Protein AF-A0A226N6H6-F1 (afdb_monomer_lite)

Organism: Callipepla squamata (NCBI:txid9009)

InterPro domains:
  IPR002123 Phospholipid/glycerol acyltransferase [PF01553] (9-129)
  IPR002123 Phospholipid/glycerol acyltransferase [SM00563] (1-109)

Structure (mmCIF, N/CA/C/O backbone):
data_AF-A0A226N6H6-F1
#
_entry.id   AF-A0A226N6H6-F1
#
loop_
_atom_site.group_PDB
_atom_site.id
_atom_site.type_symbol
_atom_site.label_atom_id
_atom_site.label_alt_id
_atom_site.label_comp_id
_atom_site.label_asym_id
_atom_site.label_entity_id
_atom_site.label_seq_id
_atom_site.pdbx_PDB_ins_code
_atom_site.Cartn_x
_atom_site.Cartn_y
_atom_site.Cartn_z
_atom_site.occupancy
_atom_site.B_iso_or_equiv
_atom_site.auth_seq_id
_atom_site.auth_comp_id
_atom_site.auth_asym_id
_atom_site.auth_atom_id
_atom_site.pdbx_PDB_model_num
ATOM 1 N N . MET A 1 1 ? 4.591 -14.830 1.411 1.00 63.53 1 MET A N 1
ATOM 2 C CA . MET A 1 1 ? 4.285 -16.022 0.582 1.00 63.53 1 MET A CA 1
ATOM 3 C C . MET A 1 1 ? 4.148 -15.705 -0.906 1.00 63.53 1 MET A C 1
ATOM 5 O O . MET A 1 1 ? 4.780 -16.407 -1.676 1.00 63.53 1 MET A O 1
ATOM 9 N N . LEU A 1 2 ? 3.397 -14.675 -1.330 1.00 82.12 2 LEU A N 1
ATOM 10 C CA . LEU A 1 2 ? 3.198 -14.346 -2.760 1.00 82.12 2 LEU A CA 1
ATOM 11 C C . LEU A 1 2 ? 4.503 -14.099 -3.539 1.00 82.12 2 LEU A C 1
ATOM 13 O O . LEU A 1 2 ? 4.820 -14.869 -4.436 1.00 82.12 2 LEU A O 1
ATOM 17 N N . ALA A 1 3 ? 5.303 -13.103 -3.143 1.00 83.12 3 ALA A N 1
ATOM 18 C CA . ALA A 1 3 ? 6.560 -12.795 -3.838 1.00 83.12 3 ALA A CA 1
ATOM 19 C C . ALA A 1 3 ? 7.569 -13.961 -3.818 1.00 83.12 3 ALA A C 1
ATOM 21 O O . ALA A 1 3 ? 8.308 -14.146 -4.775 1.00 83.12 3 ALA A O 1
ATOM 22 N N . ILE A 1 4 ? 7.577 -14.777 -2.755 1.00 85.75 4 ILE A N 1
ATOM 23 C CA . ILE A 1 4 ? 8.433 -15.974 -2.662 1.00 85.75 4 ILE A CA 1
ATOM 24 C C . ILE A 1 4 ? 7.998 -17.023 -3.688 1.00 85.75 4 ILE A C 1
ATOM 26 O O . ILE A 1 4 ? 8.833 -17.550 -4.412 1.00 85.75 4 ILE A O 1
ATOM 30 N N . ARG A 1 5 ? 6.690 -17.297 -3.786 1.00 86.06 5 ARG A N 1
ATOM 31 C CA . ARG A 1 5 ? 6.137 -18.254 -4.758 1.00 86.06 5 ARG A CA 1
ATOM 32 C C . ARG A 1 5 ? 6.406 -17.851 -6.207 1.00 86.06 5 ARG A C 1
ATOM 34 O O . ARG A 1 5 ? 6.490 -18.722 -7.057 1.00 86.06 5 ARG A O 1
ATOM 41 N N . GLN A 1 6 ? 6.555 -16.554 -6.464 1.00 83.38 6 GLN A N 1
ATOM 42 C CA . GLN A 1 6 ? 6.870 -16.010 -7.786 1.00 83.38 6 GLN A CA 1
ATOM 43 C C . GLN A 1 6 ? 8.372 -15.739 -7.988 1.00 83.38 6 GLN A C 1
ATOM 45 O O . GLN A 1 6 ? 8.748 -15.075 -8.946 1.00 83.38 6 GLN A O 1
ATOM 50 N N . ASN A 1 7 ? 9.232 -16.208 -7.072 1.00 83.75 7 ASN A N 1
ATOM 51 C CA . ASN A 1 7 ? 10.681 -15.974 -7.077 1.00 83.75 7 ASN A CA 1
ATOM 52 C C . ASN A 1 7 ? 11.083 -14.490 -7.250 1.00 83.75 7 ASN A C 1
ATOM 54 O O . ASN A 1 7 ? 12.109 -14.154 -7.835 1.00 83.75 7 ASN A O 1
ATOM 58 N N . ALA A 1 8 ? 10.262 -13.580 -6.728 1.00 83.69 8 ALA A N 1
ATOM 59 C CA . ALA A 1 8 ? 10.355 -12.145 -6.969 1.00 83.69 8 ALA A CA 1
ATOM 60 C C . ALA A 1 8 ? 10.767 -11.354 -5.718 1.00 83.69 8 ALA A C 1
ATOM 62 O O . ALA A 1 8 ? 10.513 -10.155 -5.615 1.00 83.69 8 ALA A O 1
ATOM 63 N N . LEU A 1 9 ? 11.398 -12.009 -4.737 1.00 83.19 9 LEU A N 1
ATOM 64 C CA . LEU A 1 9 ? 11.703 -11.399 -3.439 1.00 83.19 9 LEU A CA 1
ATOM 65 C C . LEU A 1 9 ? 12.617 -10.162 -3.564 1.00 83.19 9 LEU A C 1
ATOM 67 O O . LEU A 1 9 ? 12.362 -9.151 -2.915 1.00 83.19 9 LEU A O 1
ATOM 71 N N . GLY A 1 10 ? 13.625 -10.200 -4.446 1.00 82.00 10 GLY A N 1
ATOM 72 C CA . GLY A 1 10 ? 14.509 -9.053 -4.730 1.00 82.00 10 GLY A CA 1
ATOM 73 C C . GLY A 1 10 ? 13.866 -7.949 -5.586 1.00 82.00 10 GLY A C 1
ATOM 74 O O . GLY A 1 10 ? 14.372 -6.826 -5.687 1.00 82.00 10 GLY A O 1
ATOM 75 N N . HIS A 1 11 ? 12.713 -8.252 -6.174 1.00 84.75 11 HIS A N 1
ATOM 76 C CA . HIS A 1 11 ? 11.975 -7.404 -7.104 1.00 84.75 11 HIS A CA 1
ATOM 77 C C . HIS A 1 11 ? 10.813 -6.666 -6.432 1.00 84.75 11 HIS A C 1
ATOM 79 O O . HIS A 1 11 ? 10.101 -5.896 -7.074 1.00 84.75 11 HIS A O 1
ATOM 85 N N . VAL A 1 12 ? 10.627 -6.845 -5.122 1.00 87.75 12 VAL A N 1
ATOM 86 C CA . VAL A 1 12 ? 9.601 -6.112 -4.383 1.00 87.75 12 VAL A CA 1
ATOM 87 C C . VAL A 1 12 ? 10.028 -4.657 -4.201 1.00 87.75 12 VAL A C 1
ATOM 89 O O . VAL A 1 12 ? 11.175 -4.340 -3.873 1.00 87.75 12 VAL A O 1
ATOM 92 N N . ARG A 1 13 ? 9.088 -3.756 -4.455 1.00 87.25 13 ARG A N 1
ATOM 93 C CA . ARG A 1 13 ? 9.211 -2.306 -4.363 1.00 87.25 13 ARG A CA 1
ATOM 94 C C . ARG A 1 13 ? 8.076 -1.804 -3.489 1.00 87.25 13 ARG A C 1
ATOM 96 O O . ARG A 1 13 ? 6.941 -2.250 -3.620 1.00 87.25 13 ARG A O 1
ATOM 103 N N . TYR A 1 14 ? 8.376 -0.867 -2.603 1.00 86.31 14 TYR A N 1
ATOM 104 C CA . TYR A 1 14 ? 7.400 -0.354 -1.649 1.00 86.31 14 TYR A CA 1
ATOM 105 C C . TYR A 1 14 ? 7.178 1.138 -1.857 1.00 86.31 14 TYR A C 1
ATOM 107 O O . TYR A 1 14 ? 8.121 1.902 -2.089 1.00 86.31 14 TYR A O 1
ATOM 115 N N . VAL A 1 15 ? 5.925 1.557 -1.707 1.00 84.12 15 VAL A N 1
ATOM 116 C CA . VAL A 1 15 ? 5.599 2.963 -1.475 1.00 84.12 15 VAL A CA 1
ATOM 117 C C . VAL A 1 15 ? 5.761 3.231 0.019 1.00 84.12 15 VAL A C 1
ATOM 119 O O . VAL A 1 15 ? 5.016 2.705 0.846 1.00 84.12 15 VAL A O 1
ATOM 122 N N . LEU A 1 16 ? 6.779 4.010 0.373 1.00 78.88 16 LEU A N 1
ATOM 123 C CA . LEU A 1 16 ? 7.234 4.211 1.746 1.00 78.88 16 LEU A CA 1
ATOM 124 C C . LEU A 1 16 ? 6.861 5.597 2.264 1.00 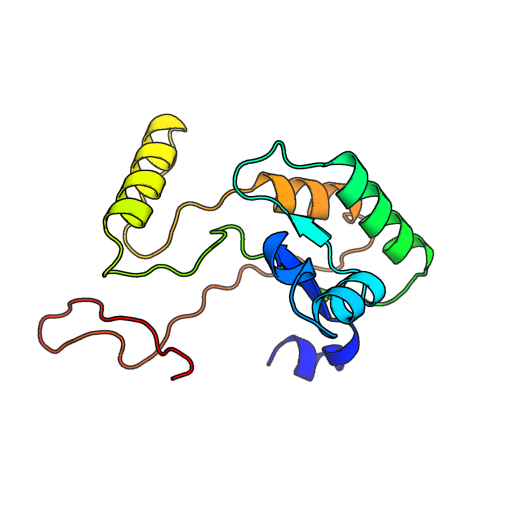78.88 16 LEU A C 1
ATOM 126 O O . LEU A 1 16 ? 6.718 6.562 1.516 1.00 78.88 16 LEU A O 1
ATOM 130 N N . LYS A 1 17 ? 6.770 5.724 3.588 1.00 76.62 17 LYS A N 1
ATOM 131 C CA . LYS A 1 17 ? 6.639 7.028 4.245 1.00 76.62 17 LYS A CA 1
ATOM 132 C C . LYS A 1 17 ? 7.924 7.832 4.040 1.00 76.62 17 LYS A C 1
ATOM 134 O O . LYS A 1 17 ? 9.007 7.317 4.289 1.00 76.62 17 LYS A O 1
ATOM 139 N N . ASP A 1 18 ? 7.816 9.114 3.698 1.00 74.12 18 ASP A N 1
ATOM 140 C CA . ASP A 1 18 ? 8.981 10.003 3.510 1.00 74.12 18 ASP A CA 1
ATOM 141 C C . ASP A 1 18 ? 9.925 10.050 4.724 1.00 74.12 18 ASP A C 1
ATOM 143 O O . ASP A 1 18 ? 11.123 10.233 4.565 1.00 74.12 18 ASP A O 1
ATOM 147 N N . GLY A 1 19 ? 9.414 9.816 5.937 1.00 70.50 19 GLY A N 1
ATOM 148 C CA . GLY A 1 19 ? 10.246 9.731 7.141 1.00 70.50 19 GLY A CA 1
ATOM 149 C C . GLY A 1 19 ? 11.280 8.596 7.116 1.00 70.50 19 GLY A C 1
ATOM 150 O O . GLY A 1 19 ? 12.321 8.732 7.749 1.00 70.50 19 GLY A O 1
ATOM 151 N N . LEU A 1 20 ? 11.040 7.513 6.365 1.00 74.44 20 LEU A N 1
ATOM 152 C CA . LEU A 1 20 ? 11.960 6.368 6.291 1.00 74.44 20 LEU A CA 1
ATOM 153 C C . LEU A 1 20 ? 13.277 6.694 5.578 1.00 74.44 20 LEU A C 1
ATOM 155 O O . LEU A 1 20 ? 14.261 5.992 5.787 1.00 74.44 20 LEU A O 1
ATOM 159 N N . LYS A 1 21 ? 13.327 7.767 4.779 1.00 76.19 21 LYS A N 1
ATOM 160 C CA . LYS A 1 21 ? 14.559 8.184 4.092 1.00 76.19 21 LYS A CA 1
ATOM 161 C C . LYS A 1 21 ? 15.672 8.606 5.055 1.00 76.19 21 LYS A C 1
ATOM 163 O O . LYS A 1 21 ? 16.835 8.601 4.674 1.00 76.19 21 LYS A O 1
ATOM 168 N N . TRP A 1 22 ? 15.305 8.992 6.277 1.00 78.19 22 TRP A N 1
ATOM 169 C CA . TRP A 1 22 ? 16.238 9.462 7.300 1.00 78.19 22 TRP A CA 1
ATOM 170 C C . TRP A 1 22 ? 16.838 8.328 8.129 1.00 78.19 22 TRP A C 1
ATOM 172 O O . TRP A 1 22 ? 17.720 8.580 8.945 1.00 78.19 22 TRP A O 1
ATOM 182 N N . LEU A 1 23 ? 16.380 7.086 7.937 1.00 81.75 23 LEU A N 1
ATOM 183 C CA . LEU A 1 23 ? 16.979 5.942 8.606 1.00 81.75 23 LEU A CA 1
ATOM 184 C C . LEU A 1 23 ? 18.358 5.672 7.971 1.00 81.75 23 LEU A C 1
ATOM 186 O O . LEU A 1 23 ? 18.419 5.460 6.753 1.00 81.75 23 LEU A O 1
ATOM 190 N N . PRO A 1 24 ? 19.459 5.688 8.746 1.00 80.75 24 PRO A N 1
ATOM 191 C CA . PRO A 1 24 ? 20.795 5.482 8.198 1.00 80.75 24 PRO A CA 1
ATOM 192 C C . PRO A 1 24 ? 20.881 4.113 7.520 1.00 80.75 24 PRO A C 1
ATOM 194 O O . PRO A 1 24 ? 20.275 3.149 7.986 1.00 80.75 24 PRO A O 1
ATOM 197 N N . LEU A 1 25 ? 21.621 4.043 6.407 1.00 82.75 25 LEU A N 1
ATOM 198 C CA . LEU A 1 25 ? 21.740 2.890 5.496 1.00 82.75 25 LEU A CA 1
ATOM 199 C C . LEU A 1 25 ? 20.442 2.542 4.746 1.00 82.75 25 LEU A C 1
ATOM 201 O O . LEU A 1 25 ? 20.425 2.515 3.517 1.00 82.75 25 LEU A O 1
ATOM 205 N N . TYR A 1 26 ? 19.340 2.338 5.461 1.00 79.38 26 TYR A N 1
ATOM 206 C CA . TYR A 1 26 ? 18.067 1.886 4.900 1.00 79.38 26 TYR A CA 1
ATOM 207 C C . TYR A 1 26 ? 17.404 2.918 3.989 1.00 79.38 26 TYR A C 1
ATOM 209 O O . TYR A 1 26 ? 16.910 2.563 2.923 1.00 79.38 26 TYR A O 1
ATOM 217 N N . GLY A 1 27 ? 17.411 4.200 4.362 1.00 76.31 27 GLY A N 1
ATOM 218 C CA . GLY A 1 27 ? 16.841 5.258 3.527 1.00 76.31 27 GLY A CA 1
ATOM 219 C C . GLY A 1 27 ? 17.551 5.380 2.176 1.00 76.31 27 GLY A C 1
ATOM 220 O O . GLY A 1 27 ? 16.904 5.521 1.134 1.00 76.31 27 GLY A O 1
ATOM 221 N N . TRP A 1 28 ? 18.881 5.241 2.181 1.00 79.38 28 TRP A N 1
ATOM 222 C CA . TRP A 1 28 ? 19.684 5.195 0.959 1.00 79.38 2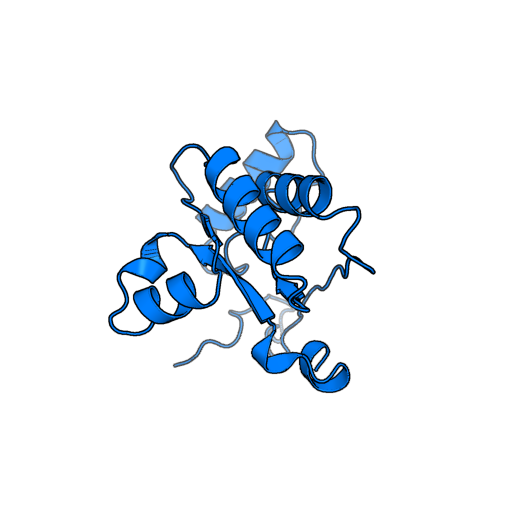8 TRP A CA 1
ATOM 223 C C . TRP A 1 28 ? 19.398 3.925 0.153 1.00 79.38 28 TRP A C 1
ATOM 225 O O . TRP A 1 28 ? 19.099 4.021 -1.037 1.00 79.38 28 TRP A O 1
ATOM 235 N N . TYR A 1 29 ? 19.377 2.760 0.809 1.00 83.19 29 TYR A N 1
ATOM 236 C CA . TYR A 1 29 ? 19.056 1.480 0.178 1.00 83.19 29 TYR A CA 1
ATOM 237 C C . TYR A 1 29 ? 17.699 1.516 -0.529 1.00 83.19 29 TYR A C 1
ATOM 239 O O . TYR A 1 29 ? 17.631 1.263 -1.726 1.00 83.19 29 TYR A O 1
ATOM 247 N N . PHE A 1 30 ? 16.626 1.909 0.161 1.00 79.06 30 PHE A N 1
ATOM 248 C CA . PHE A 1 30 ? 15.291 1.982 -0.434 1.00 79.06 30 PHE A CA 1
ATOM 249 C C . PHE A 1 30 ? 15.199 3.029 -1.545 1.00 79.06 30 PHE A C 1
ATOM 251 O O . PHE A 1 30 ? 14.450 2.828 -2.496 1.00 79.06 30 PHE A O 1
ATOM 258 N N . SER A 1 31 ? 15.971 4.117 -1.470 1.00 74.19 31 SER A N 1
ATOM 259 C CA . SER A 1 31 ? 16.048 5.095 -2.558 1.00 74.19 31 SER A CA 1
ATOM 260 C C . SER A 1 31 ? 16.678 4.493 -3.820 1.00 74.19 31 SER A C 1
ATOM 262 O O . SER A 1 31 ? 16.166 4.720 -4.914 1.00 74.19 31 SER A O 1
ATOM 264 N N . GLN A 1 32 ? 17.757 3.718 -3.676 1.00 75.94 32 GLN A N 1
ATOM 265 C CA . GLN A 1 32 ? 18.416 3.019 -4.789 1.00 75.94 32 GLN A CA 1
ATOM 266 C C . GLN A 1 32 ? 17.559 1.867 -5.326 1.00 75.94 32 GLN A C 1
ATOM 268 O O . GLN A 1 32 ? 17.436 1.684 -6.532 1.00 75.94 32 GLN A O 1
ATOM 273 N N . HIS A 1 33 ? 16.873 1.146 -4.438 1.00 72.88 33 HIS A N 1
ATOM 274 C CA . HIS A 1 33 ? 15.962 0.056 -4.7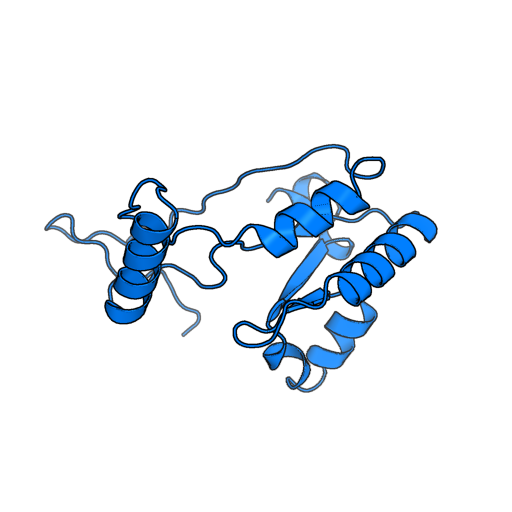78 1.00 72.88 33 HIS A CA 1
ATOM 275 C C . HIS A 1 33 ? 14.618 0.530 -5.352 1.00 72.88 33 HIS A C 1
ATOM 277 O O . HIS A 1 33 ? 13.675 -0.246 -5.360 1.00 72.88 33 HIS A O 1
ATOM 283 N N . GLY A 1 34 ? 14.477 1.778 -5.812 1.00 67.62 34 GLY A N 1
ATOM 284 C CA . GLY A 1 34 ? 13.256 2.254 -6.477 1.00 67.62 34 GLY A CA 1
ATOM 285 C C . GLY A 1 34 ? 12.063 2.509 -5.546 1.00 67.62 34 GLY A C 1
ATOM 286 O O . GLY A 1 34 ? 10.920 2.543 -6.002 1.00 67.62 34 GLY A O 1
ATOM 287 N N . GLY A 1 35 ? 12.302 2.693 -4.247 1.00 69.50 35 GLY A N 1
ATOM 288 C CA . GLY A 1 35 ? 11.284 3.080 -3.276 1.00 69.50 35 GLY A CA 1
ATOM 289 C C . GLY A 1 35 ? 10.684 4.450 -3.600 1.00 69.50 35 GLY A C 1
ATOM 290 O O . GLY A 1 35 ? 11.391 5.441 -3.816 1.00 69.50 35 GLY A O 1
ATOM 291 N N . VAL A 1 36 ? 9.353 4.522 -3.620 1.00 71.94 36 VAL A N 1
ATOM 292 C CA . VAL A 1 36 ? 8.632 5.784 -3.823 1.00 71.94 36 VAL A CA 1
ATOM 293 C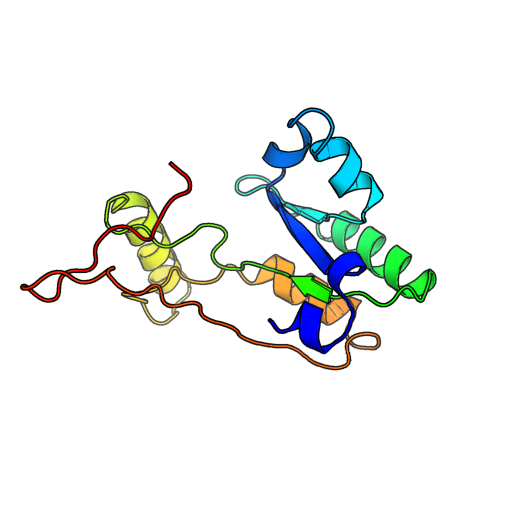 C . VAL A 1 36 ? 8.242 6.342 -2.463 1.00 71.94 36 VAL A C 1
ATOM 295 O O . VAL A 1 36 ? 7.449 5.741 -1.744 1.00 71.94 36 VAL A O 1
ATOM 298 N N . TYR A 1 37 ? 8.791 7.500 -2.108 1.00 70.25 37 TYR A N 1
ATOM 299 C CA . TYR A 1 37 ? 8.505 8.153 -0.836 1.00 70.25 37 TYR A CA 1
ATOM 300 C C . TYR A 1 37 ? 7.268 9.049 -0.933 1.00 70.25 37 TYR A C 1
ATOM 302 O O . TYR A 1 37 ? 7.170 9.904 -1.811 1.00 70.25 37 TYR A O 1
ATOM 310 N N . VAL A 1 38 ? 6.333 8.882 0.002 1.00 66.88 38 VAL A N 1
ATOM 311 C CA . VAL A 1 38 ? 5.090 9.654 0.087 1.00 66.88 38 VAL A CA 1
ATOM 312 C C . VAL A 1 38 ? 4.988 10.329 1.454 1.00 66.88 38 VAL A C 1
ATOM 314 O O . VAL A 1 38 ? 5.177 9.715 2.509 1.00 66.88 38 VAL A O 1
ATOM 317 N N . LYS A 1 39 ? 4.692 11.632 1.444 1.00 65.81 39 LYS A N 1
ATOM 318 C CA . LYS A 1 39 ? 4.409 12.422 2.650 1.00 65.81 39 LYS A CA 1
ATOM 319 C C . LYS A 1 39 ? 2.919 12.333 2.992 1.00 65.81 39 LYS A C 1
ATOM 321 O O . LYS A 1 39 ? 2.079 12.454 2.111 1.00 65.81 39 LYS A O 1
ATOM 326 N N . ARG A 1 40 ? 2.596 12.178 4.284 1.00 59.78 40 ARG A N 1
ATOM 327 C CA . ARG A 1 40 ? 1.206 12.106 4.789 1.00 59.78 40 ARG A CA 1
ATOM 328 C C . ARG A 1 40 ? 0.509 13.474 4.844 1.00 59.78 40 ARG A C 1
ATOM 330 O O . ARG A 1 40 ? -0.707 13.528 4.727 1.00 59.78 40 ARG A O 1
ATOM 337 N N . SER A 1 41 ? 1.269 14.557 5.037 1.00 55.50 41 SER A N 1
ATOM 338 C CA . SER A 1 41 ? 0.755 15.924 5.239 1.00 55.50 41 SER A CA 1
ATOM 339 C C . SER A 1 41 ? 1.042 16.892 4.089 1.00 55.50 41 SER A C 1
ATOM 341 O O . SER A 1 41 ? 0.426 17.949 4.018 1.00 55.50 41 SER A O 1
ATOM 343 N N . ALA A 1 42 ? 1.978 16.561 3.196 1.00 57.97 42 ALA A N 1
ATOM 344 C CA . ALA A 1 42 ? 2.317 17.407 2.057 1.00 57.97 42 ALA A CA 1
ATOM 345 C C . ALA A 1 42 ? 1.588 16.929 0.800 1.00 57.97 42 ALA A C 1
ATOM 347 O O . ALA A 1 42 ? 1.261 15.749 0.675 1.00 57.97 42 ALA A O 1
ATOM 348 N N . LYS A 1 43 ? 1.369 17.853 -0.142 1.00 65.38 43 LYS A N 1
ATOM 349 C CA . LYS A 1 43 ? 0.798 17.572 -1.464 1.00 65.38 43 LYS A CA 1
ATOM 350 C C . LYS A 1 43 ? 1.542 16.379 -2.077 1.00 65.38 43 LYS A C 1
ATOM 352 O O . LYS A 1 43 ? 2.758 16.437 -2.259 1.00 65.38 43 LYS A O 1
ATOM 357 N N . PHE A 1 44 ? 0.824 15.283 -2.314 1.00 73.06 44 PHE A N 1
ATOM 358 C CA . PHE A 1 44 ? 1.378 14.089 -2.943 1.00 73.06 44 PHE A CA 1
ATOM 359 C C . PHE A 1 44 ? 2.008 14.482 -4.285 1.00 73.06 44 PHE A C 1
ATOM 361 O O . PHE A 1 44 ? 1.356 15.109 -5.120 1.00 73.06 44 PHE A O 1
ATOM 368 N N . ASN A 1 45 ? 3.297 14.180 -4.457 1.00 80.88 45 ASN A N 1
ATOM 369 C CA . ASN A 1 45 ? 4.040 14.568 -5.650 1.00 80.88 45 ASN A CA 1
ATOM 370 C C . ASN A 1 45 ? 3.854 13.518 -6.749 1.00 80.88 45 ASN A C 1
ATOM 372 O O . ASN A 1 45 ? 4.693 12.639 -6.954 1.00 80.88 45 ASN A O 1
ATOM 376 N N . GLU A 1 46 ? 2.732 13.623 -7.456 1.00 84.69 46 GLU A N 1
ATOM 377 C CA . GLU A 1 46 ? 2.372 12.708 -8.541 1.00 84.69 46 GLU A CA 1
ATOM 378 C C . GLU A 1 46 ? 3.448 12.655 -9.628 1.00 84.69 46 GLU A C 1
ATOM 380 O O . GLU A 1 46 ? 3.787 11.579 -10.113 1.00 84.69 46 GLU A O 1
ATOM 385 N N . LYS A 1 47 ? 4.035 13.805 -9.985 1.00 86.38 47 LYS A N 1
ATOM 386 C CA . LYS A 1 47 ? 5.036 13.901 -11.056 1.00 86.38 47 LYS A CA 1
ATOM 387 C C . LYS A 1 47 ? 6.286 13.081 -10.742 1.00 86.38 47 LYS A C 1
ATOM 389 O O . LYS A 1 47 ? 6.787 12.379 -11.617 1.00 86.38 47 LYS A O 1
ATOM 394 N N . GLU A 1 48 ? 6.770 13.148 -9.504 1.00 84.69 48 GLU A N 1
ATOM 395 C CA . GLU A 1 48 ? 7.946 12.388 -9.071 1.00 84.69 48 GLU A CA 1
ATOM 396 C C . GLU A 1 48 ? 7.668 10.881 -9.051 1.00 84.69 48 GLU A C 1
ATOM 398 O O . GLU A 1 48 ? 8.473 10.104 -9.566 1.00 84.69 48 GLU A O 1
ATOM 403 N N . MET A 1 49 ? 6.511 10.466 -8.522 1.00 87.12 49 MET A N 1
ATOM 404 C CA . MET A 1 49 ? 6.115 9.056 -8.528 1.00 87.12 49 MET A CA 1
ATOM 405 C C . MET A 1 49 ? 6.012 8.519 -9.958 1.00 87.12 49 MET A C 1
ATOM 407 O O . MET A 1 49 ? 6.614 7.493 -10.265 1.00 87.12 49 MET A O 1
ATOM 411 N N . ARG A 1 50 ? 5.333 9.241 -10.858 1.00 90.44 50 ARG A N 1
ATOM 412 C CA . ARG A 1 50 ? 5.220 8.860 -12.275 1.00 90.44 50 ARG A CA 1
ATOM 413 C C . ARG A 1 50 ? 6.585 8.731 -12.944 1.00 90.44 50 ARG A C 1
ATOM 415 O O . ARG A 1 50 ? 6.810 7.772 -13.674 1.00 90.44 50 ARG A O 1
ATOM 422 N N . ALA A 1 51 ? 7.499 9.671 -12.697 1.00 89.12 51 ALA A N 1
ATOM 423 C CA . ALA A 1 51 ? 8.847 9.626 -13.260 1.00 89.12 51 ALA A CA 1
ATOM 424 C C . ALA A 1 51 ? 9.626 8.388 -12.789 1.00 89.12 51 ALA A C 1
ATOM 426 O O . ALA A 1 51 ? 10.216 7.693 -13.613 1.00 89.12 51 ALA A O 1
ATOM 427 N N . LYS A 1 52 ? 9.573 8.072 -11.487 1.00 87.12 52 LYS A N 1
ATOM 428 C CA . LYS A 1 52 ? 10.221 6.881 -10.917 1.00 87.12 52 LYS A CA 1
ATOM 429 C C . LYS A 1 52 ? 9.644 5.587 -11.486 1.00 87.12 52 LYS A C 1
ATOM 431 O O . LYS A 1 52 ? 10.410 4.734 -11.920 1.00 87.12 52 LYS A O 1
ATOM 436 N N . LEU A 1 53 ? 8.318 5.460 -11.539 1.00 89.38 53 LEU A N 1
ATOM 437 C CA . LEU A 1 53 ? 7.663 4.267 -12.085 1.00 89.38 53 LEU A CA 1
ATOM 438 C C . LEU A 1 53 ? 7.983 4.072 -13.573 1.00 89.38 53 LEU A C 1
ATOM 440 O O . LEU A 1 53 ? 8.369 2.979 -13.971 1.00 89.38 53 LEU A O 1
ATOM 444 N N . ARG A 1 54 ? 7.937 5.140 -14.382 1.00 90.56 54 ARG A N 1
ATOM 445 C CA . ARG A 1 54 ? 8.326 5.076 -15.802 1.00 90.56 54 ARG A CA 1
ATOM 446 C C . ARG A 1 54 ? 9.785 4.678 -16.000 1.00 90.56 54 ARG A C 1
ATOM 448 O O . ARG A 1 54 ? 10.086 3.959 -16.944 1.00 90.56 54 ARG A O 1
ATOM 455 N N . ALA A 1 55 ? 10.688 5.132 -15.131 1.00 88.69 55 ALA A N 1
ATOM 456 C CA . ALA A 1 55 ? 12.089 4.730 -15.192 1.00 88.69 55 ALA A CA 1
ATOM 457 C C . ALA A 1 55 ? 12.262 3.225 -14.920 1.00 88.69 55 ALA A C 1
ATOM 459 O O . ALA A 1 55 ? 13.041 2.580 -15.614 1.00 88.69 55 ALA A O 1
ATOM 460 N N . GLN A 1 56 ? 11.504 2.661 -13.970 1.00 85.88 56 GLN A N 1
ATOM 461 C CA . GLN A 1 56 ? 11.505 1.216 -13.703 1.00 85.88 56 GLN A CA 1
ATOM 462 C C . GLN A 1 56 ? 10.930 0.420 -14.883 1.00 85.88 56 GLN A C 1
ATOM 464 O O . GLN A 1 56 ? 11.544 -0.552 -15.309 1.00 85.88 56 GLN A O 1
ATOM 469 N N . MET A 1 57 ? 9.812 0.877 -15.461 1.00 88.81 57 MET A N 1
ATOM 470 C CA . MET A 1 57 ? 9.219 0.256 -16.653 1.00 88.81 57 MET A CA 1
ATOM 471 C C . MET A 1 57 ? 10.191 0.270 -17.838 1.00 88.81 57 MET A C 1
ATOM 473 O O . MET A 1 57 ? 10.357 -0.742 -18.506 1.00 88.81 57 MET A O 1
ATOM 477 N N . LYS A 1 58 ? 10.879 1.397 -18.075 1.00 90.88 58 LYS A N 1
ATOM 478 C CA . LYS A 1 58 ? 11.874 1.530 -19.152 1.00 90.88 58 LYS A CA 1
ATOM 479 C C . LYS A 1 58 ? 13.087 0.616 -18.953 1.00 90.88 58 LYS A C 1
ATOM 481 O O . LYS A 1 58 ? 13.703 0.213 -19.929 1.00 90.88 58 LYS A O 1
ATOM 486 N N . ALA A 1 59 ? 13.447 0.325 -17.706 1.00 87.19 59 ALA A N 1
ATOM 487 C CA . ALA A 1 59 ? 14.512 -0.619 -17.384 1.00 87.19 59 ALA A CA 1
ATOM 488 C C . ALA A 1 59 ? 14.070 -2.089 -17.515 1.00 87.19 59 ALA A C 1
ATOM 490 O O . ALA A 1 59 ? 14.864 -2.970 -17.193 1.00 87.19 59 ALA A O 1
ATOM 491 N N . GLU A 1 60 ? 12.809 -2.344 -17.894 1.00 84.88 60 GLU A N 1
ATOM 492 C CA . GLU A 1 60 ? 12.202 -3.674 -18.061 1.00 84.88 60 GLU A CA 1
ATOM 493 C C . GLU A 1 60 ? 12.421 -4.600 -16.855 1.00 84.88 60 GLU A C 1
ATOM 495 O O . GLU A 1 60 ? 12.398 -5.821 -16.962 1.00 84.88 60 GLU A O 1
ATOM 500 N N . THR A 1 61 ? 12.633 -4.019 -15.671 1.00 77.81 61 THR A N 1
ATOM 501 C CA . THR A 1 61 ? 13.007 -4.766 -14.471 1.00 77.81 61 THR A CA 1
ATOM 502 C C . THR A 1 61 ? 11.759 -5.347 -13.823 1.00 77.81 61 THR A C 1
ATOM 504 O O . THR A 1 61 ? 10.973 -4.555 -13.297 1.00 77.81 61 THR A O 1
ATOM 507 N N . PRO A 1 62 ? 11.591 -6.686 -13.764 1.00 82.38 62 PRO A N 1
ATOM 508 C CA . PRO A 1 62 ? 10.437 -7.294 -13.112 1.00 82.38 62 PRO A CA 1
ATOM 509 C C . PRO A 1 62 ? 10.258 -6.703 -11.716 1.00 82.38 62 PRO A C 1
ATOM 511 O O . PRO A 1 62 ? 11.236 -6.582 -10.969 1.00 82.38 62 PRO A O 1
ATOM 514 N N . MET A 1 63 ? 9.039 -6.288 -11.367 1.00 84.94 63 MET A N 1
ATOM 515 C CA . MET A 1 63 ? 8.794 -5.660 -10.073 1.00 84.94 63 MET A CA 1
ATOM 516 C C . MET A 1 63 ? 7.414 -5.946 -9.494 1.00 84.94 63 MET A C 1
ATOM 518 O O . MET A 1 63 ? 6.408 -5.966 -10.192 1.00 84.94 63 MET A O 1
ATOM 522 N N . TYR A 1 64 ? 7.383 -6.082 -8.170 1.00 88.81 64 TYR A N 1
ATOM 523 C CA . TYR A 1 64 ? 6.165 -6.140 -7.368 1.00 88.81 64 TYR A CA 1
ATOM 524 C C . TYR A 1 64 ? 6.014 -4.834 -6.616 1.00 88.81 64 TYR A C 1
ATOM 526 O O . TYR A 1 64 ? 6.755 -4.590 -5.666 1.00 88.81 64 TYR A O 1
ATOM 534 N N . LEU A 1 65 ? 5.061 -3.997 -7.015 1.00 89.56 65 LEU A N 1
ATOM 535 C CA . LEU A 1 65 ? 4.775 -2.765 -6.293 1.00 89.56 65 LEU A CA 1
ATOM 536 C C . LEU A 1 65 ? 3.765 -3.025 -5.172 1.00 89.56 65 LEU A C 1
ATOM 538 O O . LEU A 1 65 ? 2.625 -3.401 -5.424 1.00 89.56 65 LEU A O 1
ATOM 542 N N . VAL A 1 66 ? 4.178 -2.780 -3.932 1.00 90.44 66 VAL A N 1
ATOM 543 C CA . VAL A 1 66 ? 3.332 -2.919 -2.744 1.00 90.44 66 VAL A CA 1
ATOM 544 C C . VAL A 1 66 ? 2.948 -1.538 -2.225 1.00 90.44 66 VAL A C 1
ATOM 546 O O . VAL A 1 66 ? 3.807 -0.697 -1.935 1.00 90.44 66 VAL A O 1
ATOM 549 N N . ILE A 1 67 ? 1.642 -1.317 -2.086 1.00 90.00 67 ILE A N 1
ATOM 550 C CA . ILE A 1 67 ? 1.055 -0.070 -1.595 1.00 90.00 67 ILE A CA 1
ATOM 551 C C . ILE A 1 67 ? 0.122 -0.400 -0.435 1.00 90.00 67 ILE A C 1
ATOM 553 O O . ILE A 1 67 ? -0.761 -1.239 -0.571 1.00 90.00 67 ILE A O 1
ATOM 557 N N . PHE A 1 68 ? 0.294 0.294 0.690 1.00 89.56 68 PHE A N 1
ATOM 558 C CA . PHE A 1 68 ? -0.639 0.249 1.815 1.00 89.56 68 PHE A CA 1
ATOM 559 C C . PHE A 1 68 ? -1.517 1.502 1.781 1.00 89.56 68 PHE A C 1
ATOM 561 O O . PHE A 1 68 ? -1.105 2.544 2.304 1.00 89.56 68 PHE A O 1
ATOM 568 N N . PRO A 1 69 ? -2.707 1.452 1.161 1.00 88.19 69 PRO A N 1
ATOM 569 C CA . PRO A 1 69 ? -3.500 2.653 0.928 1.00 88.19 69 PRO A CA 1
ATOM 570 C C . PRO A 1 69 ? -4.092 3.230 2.224 1.00 88.19 69 PRO A C 1
ATOM 572 O O . PRO A 1 69 ? -4.387 4.419 2.285 1.00 88.19 69 PRO A O 1
ATOM 575 N N . GLU A 1 70 ? -4.205 2.433 3.290 1.00 87.56 70 GLU A N 1
ATOM 576 C CA . GLU A 1 70 ? -4.561 2.901 4.639 1.00 87.56 70 GLU A CA 1
ATOM 577 C C . GLU A 1 70 ? -3.493 3.830 5.249 1.00 87.56 70 GLU A C 1
ATOM 579 O O . GLU A 1 70 ? -3.776 4.635 6.137 1.00 87.56 70 GLU A O 1
ATOM 584 N N . GLY A 1 71 ? -2.243 3.731 4.781 1.00 80.69 71 GLY A N 1
ATOM 585 C CA . GLY A 1 71 ? -1.109 4.555 5.211 1.00 80.69 71 GLY A CA 1
ATOM 586 C C . GLY A 1 71 ? -0.592 4.278 6.630 1.00 80.69 71 GLY A C 1
ATOM 587 O O . GLY A 1 71 ? 0.467 4.779 7.009 1.00 80.69 71 GLY A O 1
ATOM 588 N N . THR A 1 72 ? -1.313 3.492 7.423 1.00 83.75 72 THR A N 1
ATOM 589 C CA . THR A 1 72 ? -0.903 2.973 8.729 1.00 83.75 72 THR A CA 1
ATOM 590 C C . THR A 1 72 ? -1.728 1.734 9.056 1.00 83.75 72 THR A C 1
ATOM 592 O O . THR A 1 72 ? -2.794 1.530 8.486 1.00 83.75 72 THR A O 1
ATOM 595 N N . ARG A 1 73 ? -1.247 0.914 9.991 1.00 85.56 73 ARG A N 1
ATOM 596 C CA . ARG A 1 73 ? -2.021 -0.216 10.514 1.00 85.56 73 ARG A CA 1
ATOM 597 C C . ARG A 1 73 ? -3.202 0.291 11.343 1.00 85.56 73 ARG A C 1
ATOM 599 O O . ARG A 1 73 ? -3.060 1.280 12.066 1.00 85.56 73 ARG A O 1
ATOM 606 N N . TYR A 1 74 ? -4.323 -0.423 11.282 1.00 87.50 74 TYR A N 1
ATOM 607 C CA . TYR A 1 74 ? -5.435 -0.240 12.209 1.00 87.50 74 TYR A CA 1
ATOM 608 C C . TYR A 1 74 ? -4.983 -0.559 13.642 1.00 87.50 74 TYR A C 1
ATOM 610 O O . TYR A 1 74 ? -4.452 -1.641 13.898 1.00 87.50 74 TYR A O 1
ATOM 618 N N . ASN A 1 75 ? -5.206 0.371 14.573 1.00 87.56 75 ASN A N 1
ATOM 619 C CA . ASN A 1 75 ? -4.884 0.196 15.986 1.00 87.56 75 ASN A CA 1
ATOM 620 C C . ASN A 1 75 ? -6.090 0.602 16.862 1.00 87.56 75 ASN A C 1
ATOM 622 O O . ASN A 1 75 ? -6.397 1.796 16.904 1.00 87.56 75 ASN A O 1
ATOM 626 N N . PRO A 1 76 ? -6.732 -0.347 17.578 1.00 86.81 76 PRO A N 1
ATOM 627 C CA . PRO A 1 76 ? -7.823 -0.059 18.515 1.00 86.81 76 PRO A CA 1
ATOM 628 C C . PRO A 1 76 ? -7.467 0.968 19.603 1.00 86.81 76 PRO A C 1
ATOM 630 O O . PRO A 1 76 ? -8.329 1.726 20.033 1.00 86.81 76 PRO A O 1
ATOM 633 N N . GLU A 1 77 ? -6.199 1.038 20.015 1.00 88.19 77 GLU A N 1
ATOM 634 C CA . GLU A 1 77 ? -5.708 1.957 21.053 1.00 88.19 77 GLU A CA 1
ATOM 635 C C . GLU A 1 77 ? -5.464 3.383 20.533 1.00 88.19 77 GLU A C 1
ATOM 637 O O . GLU A 1 77 ? -5.113 4.282 21.295 1.00 88.19 77 GLU A O 1
ATOM 642 N N . MET A 1 78 ? -5.655 3.624 19.232 1.00 88.06 78 MET A N 1
ATOM 643 C CA . MET A 1 78 ? -5.535 4.945 18.611 1.00 88.06 78 MET A CA 1
ATOM 644 C C . MET A 1 78 ? -6.901 5.435 18.105 1.00 88.06 78 MET A C 1
ATOM 646 O O . MET A 1 78 ? -7.076 5.615 16.893 1.00 88.06 78 MET A O 1
ATOM 650 N N . PRO A 1 79 ? -7.868 5.713 19.004 1.00 89.25 79 PRO A N 1
ATOM 651 C CA . PRO A 1 79 ? -9.235 6.073 18.623 1.00 89.25 79 PRO A CA 1
ATOM 652 C C . PRO A 1 79 ? -9.283 7.322 17.742 1.00 89.25 79 PRO A C 1
ATOM 654 O O . PRO A 1 79 ? -10.095 7.394 16.828 1.00 89.25 79 PRO A O 1
ATOM 657 N N . LYS A 1 80 ? -8.352 8.265 17.935 1.00 92.00 80 LYS A N 1
ATOM 658 C CA . LYS A 1 80 ? -8.234 9.461 17.093 1.00 92.00 80 LYS A CA 1
ATOM 659 C C . LYS A 1 80 ? -7.988 9.125 15.618 1.00 92.00 80 LYS A C 1
ATOM 661 O O . LYS A 1 80 ? -8.630 9.695 14.750 1.00 92.00 80 LYS A O 1
ATOM 666 N N . VAL A 1 81 ? -7.092 8.178 15.323 1.00 90.38 81 VAL A N 1
ATOM 667 C CA . VAL A 1 81 ? -6.778 7.790 13.934 1.00 90.38 81 VAL A CA 1
ATOM 668 C C . VAL A 1 81 ? -7.969 7.086 13.284 1.00 90.38 81 VAL A C 1
ATOM 670 O O . VAL A 1 81 ? -8.212 7.272 12.092 1.00 90.38 81 VAL A O 1
ATOM 673 N N . ILE A 1 82 ? -8.708 6.294 14.064 1.00 92.94 82 ILE A N 1
ATOM 674 C CA . ILE A 1 82 ? -9.933 5.633 13.609 1.00 92.94 82 ILE A CA 1
ATOM 675 C C . ILE A 1 82 ? -11.008 6.685 13.316 1.00 92.94 82 ILE A C 1
ATOM 677 O O . ILE A 1 82 ? -11.543 6.695 12.212 1.00 92.94 82 ILE A O 1
ATOM 681 N N . ALA A 1 83 ? -11.250 7.615 14.243 1.00 93.88 83 ALA A N 1
ATOM 682 C CA . ALA A 1 83 ? -12.217 8.697 14.078 1.00 93.88 83 ALA A CA 1
ATOM 683 C C . ALA A 1 83 ? -11.899 9.567 12.850 1.00 93.88 83 ALA A C 1
ATOM 685 O O . ALA A 1 83 ? -12.758 9.741 11.992 1.00 93.88 83 ALA A O 1
ATOM 686 N N . ASP A 1 84 ? -10.647 10.006 12.681 1.00 92.88 84 ASP A N 1
ATOM 687 C CA . ASP A 1 84 ? -10.214 10.784 11.507 1.00 92.88 84 ASP A CA 1
ATOM 688 C C . ASP A 1 84 ? -10.461 10.027 10.184 1.00 92.88 84 ASP A C 1
ATOM 690 O O . ASP A 1 84 ? -10.755 10.613 9.137 1.00 92.88 84 ASP A O 1
ATOM 694 N N . SER A 1 85 ? -10.318 8.700 10.212 1.00 93.56 85 SER A N 1
ATOM 695 C CA . SER A 1 85 ? -10.557 7.828 9.063 1.00 93.56 85 SER A CA 1
ATOM 696 C C . SER A 1 85 ? -12.045 7.696 8.726 1.00 93.56 85 SER A C 1
ATOM 698 O O . SER A 1 85 ? -12.408 7.718 7.545 1.00 93.56 85 SER A O 1
ATOM 700 N N . GLN A 1 86 ? -12.890 7.608 9.755 1.00 95.38 86 GLN A N 1
ATOM 701 C CA . GLN A 1 86 ? -14.346 7.531 9.643 1.00 95.38 86 GLN A CA 1
ATOM 702 C C . GLN A 1 86 ? -14.936 8.864 9.182 1.00 95.38 86 GLN A C 1
ATOM 704 O O . GLN A 1 86 ? -15.655 8.884 8.190 1.00 95.38 86 GLN A O 1
ATOM 709 N N . SER A 1 87 ? -14.530 9.985 9.784 1.00 95.00 87 SER A N 1
ATOM 710 C CA . SER A 1 87 ? -14.966 11.322 9.365 1.00 95.00 87 SER A CA 1
ATOM 711 C C . SER A 1 87 ? -14.574 11.639 7.921 1.00 95.00 87 SER A C 1
ATOM 713 O O . SER A 1 87 ? -15.317 12.305 7.206 1.00 95.00 87 SER A O 1
ATOM 715 N N . PHE A 1 88 ? -13.420 11.150 7.453 1.00 93.00 88 PHE A N 1
ATOM 716 C CA . PHE A 1 88 ? -13.084 11.238 6.033 1.00 93.00 88 PHE A CA 1
ATOM 717 C C . PHE A 1 88 ? -14.024 10.405 5.157 1.00 93.00 88 PHE A C 1
ATOM 719 O O . PHE A 1 88 ? -14.433 10.894 4.110 1.00 93.00 88 PHE A O 1
ATOM 726 N N . ALA A 1 89 ? -14.355 9.171 5.555 1.00 94.62 89 ALA A N 1
ATOM 727 C CA . ALA A 1 89 ? -15.290 8.347 4.791 1.00 94.62 89 ALA A CA 1
ATOM 728 C C . ALA A 1 89 ? -16.653 9.036 4.675 1.00 94.62 89 ALA A C 1
ATOM 730 O O . ALA A 1 89 ? -17.157 9.184 3.570 1.00 94.62 89 ALA A O 1
ATOM 731 N N . GLU A 1 90 ? -17.184 9.546 5.786 1.00 95.62 90 GLU A N 1
ATOM 732 C CA . GLU A 1 90 ? -18.451 10.285 5.819 1.00 95.62 90 GLU A CA 1
ATOM 733 C C . GLU A 1 90 ? -18.416 11.518 4.914 1.00 95.62 90 GLU A C 1
ATOM 735 O O . GLU A 1 90 ? -19.315 11.715 4.099 1.00 95.62 90 GLU A O 1
ATOM 740 N N . LYS A 1 91 ? -17.348 12.321 5.006 1.00 95.44 91 LYS A N 1
ATOM 741 C CA . LYS A 1 91 ? -17.181 13.531 4.193 1.00 95.44 91 LYS A CA 1
ATOM 742 C C . LYS A 1 91 ? -17.147 13.237 2.692 1.00 95.44 91 LYS A C 1
ATOM 744 O O . LYS A 1 91 ? -17.682 14.016 1.911 1.00 95.44 91 LYS A O 1
ATOM 749 N N . GLU A 1 92 ? -16.500 12.147 2.294 1.00 93.50 92 GLU A N 1
ATOM 750 C CA . GLU A 1 92 ? -16.381 11.740 0.891 1.00 93.50 92 GLU A CA 1
ATOM 751 C C . GLU A 1 92 ? -17.555 10.850 0.430 1.00 93.50 92 GLU A C 1
ATOM 753 O O . GLU A 1 92 ? -17.549 10.373 -0.702 1.00 93.50 92 GLU A O 1
ATOM 758 N N . GLY A 1 93 ? -18.558 10.606 1.287 1.00 94.06 93 GLY A N 1
ATOM 759 C CA . GLY A 1 93 ? -19.719 9.765 0.971 1.00 94.06 93 GLY A CA 1
ATOM 760 C C . GLY A 1 93 ? -19.401 8.269 0.838 1.00 94.06 93 GLY A C 1
ATOM 761 O O . GLY A 1 93 ? -20.130 7.533 0.177 1.00 94.06 93 GLY A O 1
ATOM 762 N N . LEU A 1 94 ? -18.301 7.813 1.435 1.00 94.19 94 LEU A N 1
ATOM 763 C CA . LEU A 1 94 ? -17.862 6.420 1.442 1.00 94.19 94 LEU A CA 1
ATOM 764 C C . LEU A 1 94 ? -18.451 5.658 2.637 1.00 94.19 94 LEU A C 1
ATOM 766 O O . LEU A 1 94 ? -18.755 6.229 3.684 1.00 94.19 94 LEU A O 1
ATOM 770 N N . ALA A 1 95 ? -18.549 4.333 2.508 1.00 94.94 95 ALA A N 1
ATOM 771 C CA . ALA A 1 95 ? -18.961 3.474 3.612 1.00 94.94 95 ALA A CA 1
ATOM 772 C C . ALA A 1 95 ? -17.988 3.587 4.800 1.00 94.94 95 ALA A C 1
ATOM 774 O O . ALA A 1 95 ? -16.773 3.439 4.647 1.00 94.94 95 ALA A O 1
ATOM 775 N N . VAL A 1 96 ? -18.530 3.813 5.998 1.00 94.81 96 VAL A N 1
ATOM 776 C CA . VAL A 1 96 ? -17.739 3.941 7.226 1.00 94.81 96 VAL A CA 1
ATOM 777 C C . VAL A 1 96 ? -17.277 2.564 7.699 1.00 94.81 96 VAL A C 1
ATOM 779 O O . VAL A 1 96 ? -18.075 1.722 8.117 1.00 94.81 96 VAL A O 1
ATOM 782 N N . LEU A 1 97 ? -15.966 2.331 7.639 1.00 92.75 97 LEU A N 1
ATOM 783 C CA . LEU A 1 97 ? -15.355 1.049 7.986 1.00 92.75 97 LEU A CA 1
ATOM 784 C C . LEU A 1 97 ? -15.090 0.943 9.499 1.00 92.75 97 LEU A C 1
ATOM 786 O O . LEU A 1 97 ? -14.715 1.912 10.163 1.00 92.75 97 LEU A O 1
ATOM 790 N N . LYS A 1 98 ? -15.292 -0.263 10.051 1.00 89.00 98 LYS A N 1
ATOM 791 C CA . LYS A 1 98 ? -15.165 -0.552 11.497 1.00 89.00 98 LYS A CA 1
ATOM 792 C C . LYS A 1 98 ? -13.924 -1.367 11.870 1.00 89.00 98 LYS A C 1
ATOM 794 O O . LYS A 1 98 ? -13.522 -1.375 13.027 1.00 89.00 98 LYS A O 1
ATOM 799 N N . HIS A 1 99 ? -13.335 -2.074 10.907 1.00 88.06 99 HIS A N 1
ATOM 800 C CA . HIS A 1 99 ? -12.242 -3.026 11.155 1.00 88.06 99 HIS A CA 1
ATOM 801 C C . HIS A 1 99 ? -10.970 -2.721 10.353 1.00 88.06 99 HIS A C 1
ATOM 803 O O . HIS A 1 99 ? -9.937 -3.350 10.568 1.00 88.06 99 HIS A O 1
ATOM 809 N N . VAL A 1 100 ? -11.027 -1.749 9.451 1.00 90.38 100 VAL A N 1
ATOM 810 C CA . VAL A 1 100 ? -9.906 -1.271 8.637 1.00 90.38 100 VAL A CA 1
ATOM 811 C C . VAL A 1 100 ? -10.024 0.241 8.509 1.00 90.38 100 VAL A C 1
ATOM 813 O O . VAL A 1 100 ? -11.095 0.803 8.759 1.00 90.38 100 VAL A O 1
ATOM 816 N N . LEU A 1 101 ? -8.933 0.916 8.162 1.00 92.44 101 LEU A N 1
ATOM 817 C CA . LEU A 1 101 ? -8.981 2.346 7.883 1.00 92.44 101 LEU A CA 1
ATOM 818 C C . LEU A 1 101 ? -9.440 2.581 6.441 1.00 92.44 101 LEU A C 1
ATOM 820 O O . LEU A 1 101 ? -9.159 1.793 5.546 1.00 92.44 101 LEU A O 1
ATOM 824 N N . THR A 1 102 ? -10.122 3.697 6.202 1.00 93.56 102 THR A N 1
ATOM 825 C CA . THR A 1 102 ? -10.555 4.108 4.869 1.00 93.56 102 THR A CA 1
ATOM 826 C C . THR A 1 102 ? -9.338 4.350 3.964 1.00 93.56 102 THR A C 1
ATOM 828 O O . THR A 1 102 ? -8.542 5.259 4.244 1.00 93.56 102 THR A O 1
ATOM 831 N N . PRO A 1 103 ? -9.179 3.592 2.865 1.00 90.94 103 PRO A N 1
ATOM 832 C CA . PRO A 1 103 ? -8.040 3.717 1.961 1.00 90.94 103 PRO A CA 1
ATOM 833 C C . PRO A 1 103 ? -7.912 5.122 1.353 1.00 90.94 103 PRO A C 1
ATOM 835 O O . PRO A 1 103 ? -8.894 5.754 0.968 1.00 90.94 103 PRO A O 1
ATOM 838 N N . ARG A 1 104 ? -6.681 5.622 1.217 1.00 87.31 104 ARG A N 1
ATOM 839 C CA . ARG A 1 104 ? -6.352 6.850 0.481 1.00 87.31 104 ARG A CA 1
ATOM 840 C C . ARG A 1 104 ? -5.762 6.477 -0.877 1.00 87.31 104 ARG A C 1
ATOM 842 O O . ARG A 1 104 ? -4.582 6.166 -1.002 1.00 87.31 104 ARG A O 1
ATOM 849 N N . VAL A 1 105 ? -6.595 6.527 -1.912 1.00 87.38 105 VAL A N 1
ATOM 850 C CA . VAL A 1 105 ? -6.316 5.871 -3.202 1.00 87.38 105 VAL A CA 1
ATOM 851 C C . VAL A 1 105 ? -5.421 6.649 -4.169 1.00 87.38 105 VAL A C 1
ATOM 853 O O . VAL A 1 105 ? -5.026 6.088 -5.181 1.00 87.38 105 VAL A O 1
ATOM 856 N N . LYS A 1 106 ? -5.058 7.911 -3.897 1.00 86.69 106 LYS A N 1
ATOM 857 C CA . LYS A 1 106 ? -4.321 8.755 -4.868 1.00 86.69 106 LYS A CA 1
ATOM 858 C C . LYS A 1 106 ? -3.024 8.113 -5.374 1.00 86.69 106 LYS A C 1
ATOM 860 O O . LYS A 1 106 ? -2.793 8.070 -6.578 1.00 86.69 106 LYS A O 1
ATOM 865 N N . ALA A 1 107 ? -2.198 7.586 -4.468 1.00 85.06 107 ALA A N 1
ATOM 866 C CA . ALA A 1 107 ? -0.948 6.928 -4.847 1.00 85.06 107 ALA A CA 1
ATOM 867 C C . ALA A 1 107 ? -1.197 5.627 -5.622 1.00 85.06 107 ALA A C 1
ATOM 869 O O . ALA A 1 107 ? -0.535 5.379 -6.627 1.00 85.06 107 ALA A O 1
ATOM 870 N N . THR A 1 108 ? -2.183 4.835 -5.193 1.00 89.81 108 THR A N 1
ATOM 871 C CA . THR A 1 108 ? -2.605 3.611 -5.886 1.00 89.81 108 THR A CA 1
ATOM 872 C C . THR A 1 108 ? -3.092 3.911 -7.299 1.00 89.81 108 THR A C 1
ATOM 874 O O . THR A 1 108 ? -2.663 3.263 -8.246 1.00 89.81 108 THR A O 1
ATOM 877 N N . HIS A 1 109 ? -3.924 4.939 -7.460 1.00 91.31 109 HIS A N 1
ATOM 878 C CA . HIS A 1 109 ? -4.431 5.372 -8.754 1.00 91.31 109 HIS A CA 1
ATOM 879 C C . HIS A 1 109 ? -3.292 5.794 -9.685 1.00 91.31 109 HIS A C 1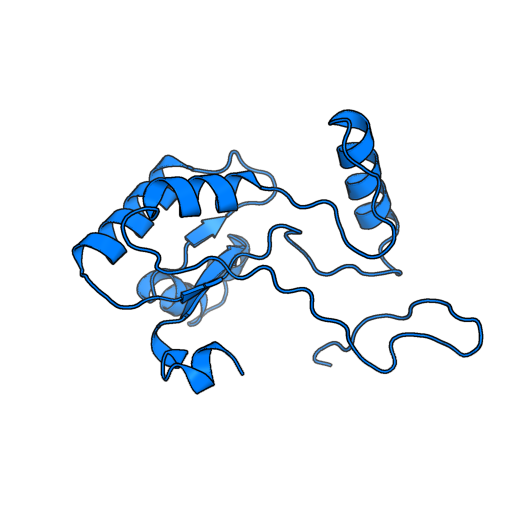
ATOM 881 O O . HIS A 1 109 ? -3.206 5.296 -10.801 1.00 91.31 109 HIS A O 1
ATOM 887 N N . VAL A 1 110 ? -2.366 6.638 -9.214 1.00 91.50 110 VAL A N 1
ATOM 888 C CA . VAL A 1 110 ? -1.205 7.056 -10.015 1.00 91.50 110 VAL A CA 1
ATOM 889 C C . VAL A 1 110 ? -0.308 5.874 -10.387 1.00 91.50 110 VAL A C 1
ATOM 891 O O . VAL A 1 110 ? 0.208 5.848 -11.504 1.00 91.50 110 VAL A O 1
ATOM 894 N N . ALA A 1 111 ? -0.123 4.903 -9.488 1.00 91.19 111 ALA A N 1
ATOM 895 C CA . ALA A 1 111 ? 0.639 3.692 -9.780 1.00 91.19 111 ALA A CA 1
ATOM 896 C C . ALA A 1 111 ? 0.009 2.885 -10.917 1.00 91.19 111 ALA A C 1
ATOM 898 O O . ALA A 1 111 ? 0.678 2.623 -11.915 1.00 91.19 111 ALA A O 1
ATOM 899 N N . ILE A 1 112 ? -1.275 2.545 -10.775 1.00 92.69 112 ILE A N 1
ATOM 900 C CA . ILE A 1 112 ? -2.015 1.738 -11.749 1.00 92.69 112 ILE A CA 1
ATOM 901 C C . ILE A 1 112 ? -2.084 2.467 -13.089 1.00 92.69 112 ILE A C 1
ATOM 903 O O . ILE A 1 112 ? -1.726 1.890 -14.104 1.00 92.69 112 ILE A O 1
ATOM 907 N N . ASP A 1 113 ? -2.455 3.748 -13.099 1.00 93.94 113 ASP A N 1
ATOM 908 C CA . ASP A 1 113 ? -2.551 4.541 -14.329 1.00 93.94 113 ASP A CA 1
ATOM 909 C C . ASP A 1 113 ? -1.208 4.636 -15.073 1.00 93.94 113 ASP A C 1
ATOM 911 O O . ASP A 1 113 ? -1.158 4.586 -16.299 1.00 93.94 113 ASP A O 1
ATOM 915 N N . THR A 1 114 ? -0.096 4.736 -14.338 1.00 92.94 114 THR A N 1
ATOM 916 C CA . THR A 1 114 ? 1.238 4.826 -14.950 1.00 92.94 114 THR A CA 1
ATOM 917 C C . THR A 1 114 ? 1.739 3.483 -15.463 1.00 92.94 114 THR A C 1
ATOM 919 O O . THR A 1 114 ? 2.415 3.457 -16.486 1.00 92.94 114 THR A O 1
ATOM 922 N N . MET A 1 115 ? 1.440 2.395 -14.753 1.00 91.25 115 MET A N 1
ATOM 923 C CA . MET A 1 115 ? 1.978 1.061 -15.030 1.00 91.25 115 MET A CA 1
ATOM 924 C C . MET A 1 115 ? 0.964 0.111 -15.676 1.00 91.25 115 MET A C 1
ATOM 926 O O . MET A 1 115 ? 1.223 -1.086 -15.739 1.00 91.25 115 MET A O 1
ATOM 930 N N . LYS A 1 116 ? -0.184 0.606 -16.146 1.00 91.38 116 LYS A N 1
ATOM 931 C CA . LYS A 1 116 ? -1.282 -0.217 -16.681 1.00 91.38 116 LYS A CA 1
ATOM 932 C C . LYS A 1 116 ? -0.858 -1.188 -17.789 1.00 91.38 116 LYS A C 1
ATOM 934 O O . LYS A 1 116 ? -1.397 -2.280 -17.856 1.00 91.38 116 LYS A O 1
ATOM 939 N N . ASP A 1 117 ? 0.126 -0.802 -18.603 1.00 90.44 117 ASP A N 1
ATOM 940 C CA . ASP A 1 117 ? 0.634 -1.607 -19.723 1.00 90.44 117 ASP A CA 1
ATOM 941 C C . ASP A 1 117 ? 1.827 -2.500 -19.315 1.00 90.44 117 ASP A C 1
ATOM 943 O O . ASP A 1 117 ? 2.400 -3.196 -20.145 1.00 90.44 117 ASP A O 1
ATOM 947 N N . TYR A 1 118 ? 2.237 -2.443 -18.044 1.00 90.94 118 TYR A N 1
ATOM 948 C CA . TYR A 1 118 ? 3.382 -3.167 -17.482 1.00 90.94 118 TYR A CA 1
ATOM 949 C C . TYR A 1 118 ? 2.989 -4.137 -16.355 1.00 90.94 118 TYR A C 1
ATOM 951 O O . TYR A 1 118 ? 3.730 -5.065 -16.056 1.00 90.94 118 TYR A O 1
ATOM 959 N N . LEU A 1 119 ? 1.851 -3.914 -15.690 1.00 88.06 119 LEU A N 1
ATOM 960 C CA . LEU A 1 119 ? 1.342 -4.788 -14.632 1.00 88.06 119 LEU A CA 1
ATOM 961 C C . LEU A 1 119 ? 0.483 -5.910 -15.217 1.00 88.06 119 LEU A C 1
ATOM 963 O O . LEU A 1 119 ? -0.511 -5.637 -15.881 1.00 88.06 119 LEU A O 1
ATOM 967 N N . ASP A 1 120 ? 0.789 -7.153 -14.853 1.00 89.38 120 ASP A N 1
ATOM 968 C CA . ASP A 1 120 ? -0.026 -8.309 -15.249 1.00 89.38 120 ASP A CA 1
ATOM 969 C C . ASP A 1 120 ? -1.312 -8.444 -14.417 1.00 89.38 120 ASP A C 1
ATOM 971 O O . ASP A 1 120 ? -2.343 -8.906 -14.903 1.00 89.38 120 ASP A O 1
ATOM 975 N N . ALA A 1 121 ? -1.253 -8.074 -13.132 1.00 90.50 121 ALA A N 1
ATOM 976 C CA . ALA A 1 121 ? -2.357 -8.247 -12.193 1.00 90.50 121 ALA A CA 1
ATOM 977 C C . ALA A 1 121 ? -2.284 -7.273 -11.010 1.00 90.50 121 ALA A C 1
ATOM 979 O O . ALA A 1 121 ? -1.208 -6.838 -10.592 1.00 90.50 121 ALA A O 1
ATOM 980 N N . VAL A 1 122 ? -3.447 -6.994 -10.414 1.00 90.69 122 VAL A N 1
ATOM 981 C CA . VAL A 1 122 ? -3.581 -6.255 -9.153 1.00 90.69 122 VAL A CA 1
ATOM 982 C C . VAL A 1 122 ? -4.146 -7.194 -8.094 1.00 90.69 122 VAL A C 1
ATOM 984 O O . VAL A 1 122 ? -5.205 -7.786 -8.284 1.00 90.69 122 VAL A O 1
ATOM 987 N N . TYR A 1 123 ? -3.442 -7.312 -6.969 1.00 90.94 123 TYR A N 1
ATOM 988 C CA . TYR A 1 123 ? -3.863 -8.130 -5.837 1.00 90.94 123 TYR A CA 1
ATOM 989 C C . TYR A 1 123 ? -4.365 -7.231 -4.710 1.00 90.94 123 TYR A C 1
ATOM 991 O O . TYR A 1 123 ? -3.591 -6.449 -4.156 1.00 90.94 123 TYR A O 1
ATOM 999 N N . ASP A 1 124 ? -5.639 -7.373 -4.352 1.00 90.88 124 ASP A N 1
ATOM 1000 C CA . ASP A 1 124 ? -6.174 -6.812 -3.113 1.00 90.88 124 ASP A CA 1
ATOM 1001 C C . ASP A 1 124 ? -5.974 -7.821 -1.976 1.00 90.88 124 ASP A C 1
ATOM 1003 O O . ASP A 1 124 ? -6.408 -8.972 -2.058 1.00 90.88 124 ASP A O 1
ATOM 1007 N N . VAL A 1 125 ? -5.241 -7.414 -0.940 1.00 89.75 125 VAL A N 1
ATOM 1008 C CA . VAL A 1 125 ? -4.824 -8.295 0.153 1.00 89.75 125 VAL A CA 1
ATOM 1009 C C . VAL A 1 125 ? -5.107 -7.617 1.482 1.00 89.75 125 VAL A C 1
ATOM 1011 O O . VAL A 1 125 ? -4.503 -6.602 1.822 1.00 89.75 125 VAL A O 1
ATOM 1014 N N . THR A 1 126 ? -5.958 -8.252 2.284 1.00 88.56 126 THR A N 1
ATOM 1015 C CA . THR A 1 126 ? -6.172 -7.892 3.687 1.00 88.56 126 THR A CA 1
ATOM 1016 C C . THR A 1 126 ? -5.518 -8.934 4.586 1.00 88.56 126 THR A C 1
ATOM 1018 O O . THR A 1 126 ? -5.739 -10.133 4.424 1.00 88.56 126 THR A O 1
ATOM 1021 N N . VAL A 1 127 ? -4.707 -8.484 5.545 1.00 86.00 127 VAL A N 1
ATOM 1022 C CA . VAL A 1 127 ? -4.024 -9.366 6.499 1.00 86.00 127 VAL A CA 1
ATOM 1023 C C . VAL A 1 127 ? -4.750 -9.329 7.839 1.00 86.00 127 VAL A C 1
ATOM 1025 O O . VAL A 1 127 ? -4.826 -8.284 8.486 1.00 86.00 127 VAL A O 1
ATOM 1028 N N . ALA A 1 128 ? -5.255 -10.484 8.267 1.00 84.81 128 ALA A N 1
ATOM 1029 C CA . ALA A 1 128 ? -5.774 -10.694 9.612 1.00 84.81 128 ALA A CA 1
ATOM 1030 C C . ALA A 1 128 ? -4.698 -11.351 10.489 1.00 84.81 128 ALA A C 1
ATOM 1032 O O . ALA A 1 128 ? -4.004 -12.264 10.048 1.00 84.81 128 ALA A O 1
ATOM 1033 N N . TYR A 1 129 ? -4.566 -10.880 11.728 1.00 83.12 129 TYR A N 1
ATOM 1034 C CA . TYR A 1 129 ? -3.644 -11.444 12.712 1.00 83.12 129 TYR A CA 1
ATOM 1035 C C . TYR A 1 129 ? -4.422 -12.286 13.725 1.00 83.12 129 TYR A C 1
ATOM 1037 O O . TYR A 1 129 ? -5.416 -11.817 14.287 1.00 83.12 129 TYR A O 1
ATOM 1045 N N . GLU A 1 130 ? -3.953 -13.504 13.980 1.00 83.25 130 GLU A N 1
ATOM 1046 C CA . GLU A 1 130 ? -4.480 -14.365 15.042 1.00 83.25 130 GLU A CA 1
ATOM 1047 C C . GLU A 1 130 ? -4.192 -13.776 16.436 1.00 83.25 130 GLU A C 1
ATOM 1049 O O . GLU A 1 130 ? -3.295 -12.949 16.603 1.00 83.25 130 GLU A O 1
ATOM 1054 N N . GLY A 1 131 ? -4.989 -14.157 17.442 1.00 81.69 131 GLY A N 1
ATOM 1055 C CA . GLY A 1 131 ? -4.796 -13.726 18.834 1.00 81.69 131 GLY A CA 1
ATOM 1056 C C . GLY A 1 131 ? -5.164 -12.263 19.105 1.00 81.69 131 GLY A C 1
ATOM 1057 O O . GLY A 1 131 ? -4.934 -11.754 20.200 1.00 81.69 131 GLY A O 1
ATOM 1058 N N . THR A 1 132 ? -5.762 -11.578 18.127 1.00 79.25 132 THR A N 1
ATOM 1059 C CA . THR A 1 132 ? -6.149 -10.164 18.234 1.00 79.25 132 THR A CA 1
ATOM 1060 C C . THR A 1 132 ? -7.585 -9.954 18.702 1.00 79.25 132 THR A C 1
ATOM 1062 O O . THR A 1 132 ? -8.103 -8.850 18.577 1.00 79.25 132 THR A O 1
ATOM 1065 N N . VAL A 1 133 ? -8.243 -10.975 19.253 1.00 82.62 133 VAL A N 1
ATOM 1066 C CA . VAL A 1 133 ? -9.598 -10.881 19.814 1.00 82.62 133 VAL A CA 1
ATOM 1067 C C . VAL A 1 133 ? -9.585 -11.478 21.216 1.00 82.62 133 VAL A C 1
ATOM 1069 O O . VAL A 1 133 ? -8.987 -12.528 21.441 1.00 82.62 133 VAL A O 1
ATOM 1072 N N . ASP A 1 134 ? -10.182 -10.785 22.180 1.00 82.19 134 ASP A N 1
ATOM 1073 C CA . ASP A 1 134 ? -10.300 -11.279 23.548 1.00 82.19 134 ASP A CA 1
ATOM 1074 C C . ASP A 1 134 ? -11.544 -12.155 23.765 1.00 82.19 134 ASP A C 1
ATOM 1076 O O . ASP A 1 134 ? -12.378 -12.334 22.881 1.00 82.19 134 ASP A O 1
ATOM 1080 N N . HIS A 1 135 ? -11.686 -12.700 24.975 1.00 81.19 135 HIS A N 1
ATOM 1081 C CA . HIS A 1 135 ? -12.834 -13.527 25.362 1.00 81.19 135 HIS A CA 1
ATOM 1082 C C . HIS A 1 135 ? -14.176 -12.767 25.336 1.00 81.19 135 HIS A C 1
ATOM 1084 O O . HIS A 1 135 ? -15.228 -13.394 25.415 1.00 81.19 135 HIS A O 1
ATOM 1090 N N . LYS A 1 136 ? -14.156 -11.432 25.225 1.00 82.12 136 LYS A N 1
ATOM 1091 C CA . LYS A 1 136 ? -15.335 -10.564 25.090 1.00 82.12 136 LYS A CA 1
ATOM 1092 C C . LYS A 1 136 ? -15.607 -10.178 23.631 1.00 82.12 136 LYS A C 1
ATOM 1094 O O . LYS A 1 136 ? -16.491 -9.361 23.381 1.00 82.12 136 LYS A O 1
ATOM 1099 N N . GLY A 1 137 ? -14.857 -10.725 22.670 1.00 79.94 137 GLY A N 1
ATOM 1100 C CA . GLY A 1 137 ? -14.981 -10.392 21.251 1.00 79.94 137 GLY A CA 1
ATOM 1101 C C . GLY A 1 137 ? -14.381 -9.033 20.873 1.00 79.94 137 GLY A C 1
ATOM 1102 O O . GLY A 1 137 ? -14.593 -8.564 19.755 1.00 79.94 137 GLY A O 1
ATOM 1103 N N . GLN A 1 138 ? -13.639 -8.380 21.771 1.00 81.25 138 GLN A N 1
ATOM 1104 C CA . GLN A 1 138 ? -13.029 -7.081 21.507 1.00 81.25 138 GLN A CA 1
ATOM 1105 C C . GLN A 1 138 ? -11.673 -7.238 20.832 1.00 81.25 138 GLN A C 1
ATOM 1107 O O . GLN A 1 138 ? -10.850 -8.078 21.209 1.00 81.25 138 GLN A O 1
ATOM 1112 N N . ARG A 1 139 ? -11.427 -6.395 19.825 1.00 81.56 139 ARG A N 1
ATOM 1113 C CA . ARG A 1 139 ? -10.173 -6.417 19.079 1.00 81.56 139 ARG A CA 1
ATOM 1114 C C . ARG A 1 139 ? -9.041 -5.808 19.908 1.00 81.56 139 ARG A C 1
ATOM 1116 O O . ARG A 1 139 ? -9.109 -4.646 20.296 1.00 81.56 139 ARG A O 1
ATOM 1123 N N . LYS A 1 140 ? -7.986 -6.587 20.112 1.00 83.00 140 LYS A N 1
ATOM 1124 C CA . LYS A 1 140 ? -6.715 -6.206 20.729 1.00 83.00 140 LYS A CA 1
ATOM 1125 C C . LYS A 1 140 ? -5.711 -5.713 19.688 1.00 83.00 140 LYS A C 1
ATOM 1127 O O . LYS A 1 140 ? -5.917 -5.846 18.478 1.00 83.00 140 LYS A O 1
ATOM 1132 N N . LEU A 1 141 ? -4.620 -5.127 20.174 1.00 82.56 141 LEU A N 1
ATOM 1133 C CA . LEU A 1 141 ? -3.507 -4.681 19.347 1.00 82.56 141 LEU A CA 1
ATOM 1134 C C . LEU A 1 141 ? -2.968 -5.839 18.490 1.00 82.56 141 LEU A C 1
ATOM 1136 O O . LEU A 1 141 ? -2.821 -6.966 18.964 1.00 82.56 141 LEU A O 1
ATOM 1140 N N . ALA A 1 142 ? -2.668 -5.556 17.222 1.00 80.25 142 ALA A N 1
ATOM 1141 C CA . ALA A 1 142 ? -1.964 -6.513 16.377 1.00 80.25 142 ALA A CA 1
ATOM 1142 C C . ALA A 1 142 ? -0.535 -6.743 16.904 1.00 80.25 142 ALA A C 1
ATOM 1144 O O . ALA A 1 142 ? 0.069 -5.787 17.401 1.00 80.25 142 ALA A O 1
ATOM 1145 N N . PRO A 1 143 ? 0.039 -7.950 16.736 1.00 80.12 143 PRO A N 1
ATOM 1146 C CA . PRO A 1 143 ? 1.422 -8.219 17.107 1.00 80.12 143 PRO A CA 1
ATOM 1147 C C . PRO A 1 143 ? 2.370 -7.122 16.600 1.00 80.12 143 PRO A C 1
ATOM 1149 O O . PRO A 1 143 ? 2.309 -6.681 15.440 1.00 80.12 143 PRO A O 1
ATOM 1152 N N . SER A 1 144 ? 3.220 -6.631 17.493 1.00 70.38 144 SER A N 1
ATOM 1153 C CA . SER A 1 144 ? 4.274 -5.673 17.184 1.00 70.38 144 SER A CA 1
ATOM 1154 C C . SER A 1 144 ? 5.631 -6.357 17.322 1.00 70.38 144 SER A C 1
ATOM 1156 O O . SER A 1 144 ? 5.760 -7.392 17.969 1.00 70.38 144 SER A O 1
ATOM 1158 N N . MET A 1 145 ? 6.641 -5.801 16.657 1.00 63.81 145 MET A N 1
ATOM 1159 C CA . MET A 1 145 ? 8.025 -6.208 16.874 1.00 63.81 145 MET A CA 1
ATOM 1160 C C . MET A 1 145 ? 8.525 -5.524 18.152 1.00 63.81 145 MET A C 1
ATOM 1162 O O . MET A 1 145 ? 9.108 -4.444 18.071 1.00 63.81 145 MET A O 1
ATOM 1166 N N . THR A 1 146 ? 8.203 -6.092 19.310 1.00 47.34 146 THR A N 1
ATOM 1167 C CA . THR A 1 146 ? 8.862 -5.804 20.597 1.00 47.34 146 THR A CA 1
ATOM 1168 C C . THR A 1 146 ? 9.858 -6.895 20.916 1.00 47.34 146 THR A C 1
ATOM 1170 O O . THR A 1 146 ? 9.482 -8.069 20.699 1.00 47.34 146 THR A O 1
#

Foldseek 3Di:
DVCVVVVCPLQEEEAEAQVQLPDPPRVVVNVVSLHHYAHPPDDGPLVVNLVSLVVCVVVVRDHDYDYDQLNDFDAPVCVVSLVVQQVVCVVVVHDRDDHGGNGNCPSVVSNCVSCVVPDPDDDDDDDDAPPQADPVRDGHGHDDDD

pLDDT: mean 84.18, std 8.72, range [47.34, 95.62]

Secondary structure (DSSP, 8-state):
-HHHHTT-GGGEEEEEEGGGGGSTTHHHHHHHTT-EEE-SSSPP-HHHHHHHHHHHHHTT---EEE--TTSS---TT-HHHHHHHHHHHHHTT----SSSPPP--HHHHHHHHHHTTT-S------PPPTT-B-TTSPBPPPP---

Radius of gyration: 17.08 Å; chains: 1; bounding box: 42×36×45 Å

Sequence (146 aa):
MLAIRQNALGHVRYVLKDGLKWLPLYGWYFSQHGGVYVKRSAKFNEKEMRAKLRAQMKAETPMYLVIFPEGTRYNPEMPKVIADSQSFAEKEGLAVLKHVLTPRVKATHVAIDTMKDYLDAVYDVTVAYEGTVDHKGQRKLAPSMT

=== Feature glossary ===
Each block in this record encodes a different view of the same protein. In brief:

Predicted aligned error. PAE(i, j) answers: if I align the predicted and true structures on residue i, how far off (in Å) do I expect residue j to be? A block-diagonal PAE matrix with low values on the blocks and high values off-diagonal is the signature of a multi-domain protein with confidently predicted domains but uncertain inter-domain orientation.

Contact-map, Ramachandran, and PAE plots. Plot images: a contact map (which residues are close in 3D, as an N×N binary image), a Ramachandran scatter (backbone torsion angles, revealing secondary-structure composition at a glance), and — for AlphaFold structures — a PAE heatmap (pairwise prediction confidence).

Backbone torsions (φ/ψ). φ (phi) and ψ (psi) are the two rotatable backbone dihedrals per residue: φ is the C(i-1)–N–Cα–C torsion, ψ is the N–Cα–C–N(i+1) torsion, both in degrees on (−180°, 180°]. α-helical residues cluster near (−60°, −45°); β-strand residues near (−120°, +130°). A Ramachandran plot is simply a scatter of (φ, ψ) for every residue.

Foldseek 3Di. A 3Di character summarizes, for each residue, the relative orientation of the Cα frame of its nearest spatial neighbor. Because it encodes fold topology rather than chemistry, 3Di alignments detect remote structural similarity that sequence alignment misses.

Radius of gyration, Cα contacts, bounding box. Three whole-structure scalars: the radius of gyration (RMS distance of Cα from centroid, in Å), the count of Cα–Cα contacts (pairs closer than 8 Å and separated by more than four residues in sequence — i.e. tertiary, not local, contacts), and the bounding-box dimensions. Together they distinguish compact globular folds from extended fibres or disordered chains.

Sequence. Sequence gives the chain of amino acids in standard one-letter code (A=alanine, C=cysteine, …, Y=tyrosine), read N→C. It is the only feature that is directly encoded by the gene; all structural features are derived from the folded form of this sequence.

mmCIF coordinates. Atomic coordinates in PDBx/mmCIF format — the same representation the Protein Data Bank distributes. Each line of the _atom_site loop places one backbone atom in Cartesian space (units: ångströms, origin: arbitrary).

Secondary structure (3-state, P-SEA). Three-state secondary structure (P-SEA) collapses the eight DSSP classes into helix (a), strand (b), and coil (c). P-SEA assigns these from Cα geometry alone — distances and angles — without requiring backbone oxygens, so it works on any Cα trace.

InterPro / GO / CATH / organism. Functional annotations link the protein to curated databases. InterPro entries identify conserved domains and families by matching the sequence against member-database signatures (Pfam, PROSITE, CDD, …). Gene Ontology (GO) terms describe molecular function, biological process, and cellular component in a controlled vocabulary. CATH places the structure in a hierarchical fold classification (Class/Architecture/Topology/Homologous-superfamily). The organism is the source species.

B-factor. B-factor (Debye–Waller factor) reflects atomic displacement in the crystal lattice. It is an experimental observable (units Å²), not a prediction; low values mean the atom is pinned down, high values mean it moves or is heterogeneous across the crystal.

Rendered structure images. Structure images are PyMOL renders from six orthogonal camera directions. Cartoon representation draws helices as coils and strands as arrows; sticks shows the backbone as bonds; surface shows the solvent-excluded envelope. Rainbow coloring maps sequence position to hue (blue→red, N→C); chain coloring assigns a distinct color per polypeptide.

Solvent-accessible surface area. Solvent-accessible surface area (SASA) is the area in Å² traced out by the centre of a 1.4 Å probe sphere (a water molecule) rolled over the protein's van der Waals surface (Shrake–Rupley / Lee–Richards construction). Buried residues have near-zero SASA; fully exposed residues can exceed 200 Å². The 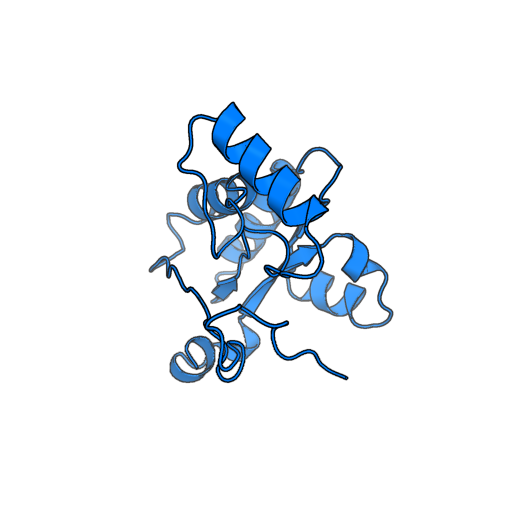total SASA scales roughly with the number of surface residues.

Secondary structure (8-state, DSSP). The SS8 string is DSSP's per-residue secondary-structure call. α-helix (H) means an i→i+4 H-bond ladder; β-strand (E) means the residue participates in a β-sheet; 3₁₀ (G) and π (I) are tighter and wider helices; T/S are turns/bends; '-' is loop.

pLDDT. For AlphaFold models, the B-factor field carries pLDDT — the model's own estimate of local accuracy on a 0–100 scale. Regions with pLDDT<50 should be treated as essentially unmodeled; they often correspond to intrinsically disordered segments.

Nearest PDB structures. Nearest PDB neighbors are the top structural matches found by Foldseek when searching this structure against the entire Protein Data Bank. Each hit reports a TM-score (0 to 1; >0.5 almost always implies the same fold) and an E-value. These are *structural* homologs — they may share no detectable sequence similarity.